Protein AF-A0A2H6H123-F1 (afdb_monomer)

Foldseek 3Di:
DDPDPPVCVQVVFAEDEDELQVLQCQAPPNPPVDVVVVVVCLSGQEYEYEYEVVRGNDPPSCVSVVVRHHYDYDDYDHADDVVNLVVCLLVVHDCCVNDPVVVSVVCVVVSCVNVPDDD

Mean predicted aligned error: 10.47 Å

pLDDT: mean 76.63, std 15.83, range [39.88, 92.31]

Structure (mmCIF, N/CA/C/O backbone):
data_AF-A0A2H6H123-F1
#
_entry.id   AF-A0A2H6H123-F1
#
loop_
_atom_site.group_PDB
_atom_site.id
_atom_site.type_symbol
_atom_site.label_atom_id
_atom_site.label_alt_id
_atom_site.label_comp_id
_atom_site.label_asym_id
_atom_site.label_entity_id
_atom_site.label_seq_id
_atom_site.pdbx_PDB_ins_code
_atom_site.Cartn_x
_atom_site.Cartn_y
_atom_site.Cartn_z
_atom_site.occupancy
_atom_site.B_iso_or_equiv
_atom_site.auth_seq_id
_atom_site.auth_comp_id
_atom_site.auth_asym_id
_atom_site.auth_atom_id
_atom_site.pdbx_PDB_model_num
ATOM 1 N N . MET A 1 1 ? -2.003 -33.545 0.160 1.00 39.88 1 MET A N 1
ATOM 2 C CA . MET A 1 1 ? -1.442 -32.505 1.049 1.00 39.88 1 MET A CA 1
ATOM 3 C C . MET A 1 1 ? -2.425 -31.338 1.046 1.00 39.88 1 MET A C 1
ATOM 5 O O . MET A 1 1 ? -2.274 -30.398 0.282 1.00 39.88 1 MET A O 1
ATOM 9 N N . GLU A 1 2 ? -3.519 -31.475 1.799 1.00 40.25 2 GLU A N 1
ATOM 10 C CA . GLU A 1 2 ? -4.603 -30.486 1.884 1.00 40.25 2 GLU A CA 1
ATOM 11 C C . GLU A 1 2 ? -4.254 -29.436 2.940 1.00 40.25 2 GLU A C 1
ATOM 13 O O . GLU A 1 2 ? -4.643 -29.512 4.107 1.00 40.25 2 GLU A O 1
ATOM 18 N N . THR A 1 3 ? -3.459 -28.448 2.553 1.00 46.06 3 THR A N 1
ATOM 19 C CA . 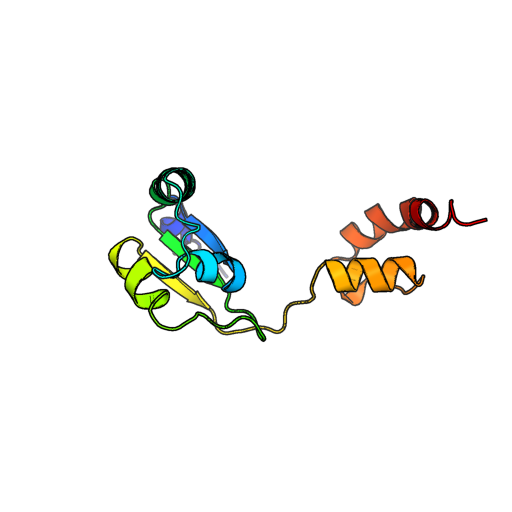THR A 1 3 ? -3.186 -27.295 3.410 1.00 46.06 3 THR A CA 1
ATOM 20 C C . THR A 1 3 ? -4.357 -26.312 3.351 1.00 46.06 3 THR A C 1
ATOM 22 O O . THR A 1 3 ? -4.422 -25.442 2.495 1.00 46.06 3 THR A O 1
ATOM 25 N N . ARG A 1 4 ? -5.282 -26.493 4.302 1.00 46.59 4 ARG A N 1
ATOM 26 C CA . ARG A 1 4 ? -6.021 -25.449 5.039 1.00 46.59 4 ARG A CA 1
ATOM 27 C C . ARG A 1 4 ? -6.631 -24.305 4.208 1.00 46.59 4 ARG A C 1
ATOM 29 O O . ARG A 1 4 ? -6.219 -23.159 4.308 1.00 46.59 4 ARG A O 1
ATOM 36 N N . LEU A 1 5 ? -7.754 -24.589 3.554 1.00 45.53 5 LEU A N 1
ATOM 37 C CA . LEU A 1 5 ? -8.750 -23.574 3.164 1.00 45.53 5 LEU A CA 1
ATOM 38 C C . LEU A 1 5 ? -9.654 -23.133 4.346 1.00 45.53 5 LEU A C 1
ATOM 40 O O . LEU A 1 5 ? -10.622 -22.408 4.152 1.00 45.53 5 LEU A O 1
ATOM 44 N N . LYS A 1 6 ? -9.364 -23.553 5.588 1.00 44.97 6 LYS A N 1
ATOM 45 C CA . LYS A 1 6 ? -10.169 -23.198 6.777 1.00 44.97 6 LYS A CA 1
ATOM 46 C C . LYS A 1 6 ? -9.949 -21.763 7.284 1.00 44.97 6 LYS A C 1
ATOM 48 O O . LYS A 1 6 ? -10.728 -21.306 8.107 1.00 44.97 6 LYS A O 1
ATOM 53 N N . ASP A 1 7 ? -8.969 -21.035 6.748 1.00 48.91 7 ASP A N 1
ATOM 54 C CA . ASP A 1 7 ? -8.736 -19.618 7.079 1.00 48.91 7 ASP A CA 1
ATOM 55 C C . ASP A 1 7 ? -9.596 -18.647 6.233 1.00 48.91 7 ASP A C 1
ATOM 57 O O . ASP A 1 7 ? -9.511 -17.428 6.383 1.00 48.91 7 ASP A O 1
ATOM 61 N N . TYR A 1 8 ? -10.453 -19.170 5.347 1.00 45.75 8 TYR A N 1
ATOM 62 C CA . TYR A 1 8 ? -11.285 -18.372 4.437 1.00 45.75 8 TYR A CA 1
ATOM 63 C C . TYR A 1 8 ? -12.572 -17.815 5.068 1.00 45.75 8 TYR A C 1
ATOM 65 O O . TYR A 1 8 ? -13.302 -17.089 4.395 1.00 45.75 8 TYR A O 1
ATOM 73 N N . ASP A 1 9 ? -12.819 -18.039 6.364 1.00 45.88 9 ASP A N 1
ATOM 74 C CA . ASP A 1 9 ? -13.887 -17.331 7.094 1.00 45.88 9 ASP A CA 1
ATOM 75 C C . ASP A 1 9 ? -13.627 -15.811 7.197 1.00 45.88 9 ASP A C 1
ATOM 77 O O . ASP A 1 9 ? -14.534 -15.038 7.501 1.00 45.88 9 ASP A O 1
ATOM 81 N N . ILE A 1 10 ? -12.418 -15.346 6.849 1.00 49.88 10 ILE A N 1
ATOM 82 C CA . ILE A 1 10 ? -12.103 -13.917 6.687 1.00 49.88 10 ILE A CA 1
ATOM 83 C C . ILE A 1 10 ? -12.885 -13.289 5.518 1.00 49.88 10 ILE A C 1
ATOM 85 O O . ILE A 1 10 ? -13.203 -12.105 5.579 1.00 49.88 10 ILE A O 1
ATOM 89 N N . LEU A 1 11 ? -13.253 -14.057 4.483 1.00 47.97 11 LEU A N 1
ATOM 90 C CA . LEU A 1 11 ? -14.010 -13.543 3.330 1.00 47.97 11 LEU A CA 1
ATOM 91 C C . LEU A 1 11 ? -15.513 -13.406 3.589 1.00 47.97 11 LEU A C 1
ATOM 93 O O . LEU A 1 11 ? -16.222 -12.820 2.772 1.00 47.97 11 LEU A O 1
ATOM 97 N N . LYS A 1 12 ? -16.014 -13.915 4.720 1.00 48.06 12 LYS A N 1
ATOM 98 C CA . LYS A 1 12 ? -17.403 -13.683 5.137 1.00 48.06 12 LYS A CA 1
ATOM 99 C C . LYS A 1 12 ? -17.634 -12.235 5.595 1.00 48.06 12 LYS A C 1
ATOM 101 O O . LYS A 1 12 ? -18.776 -11.808 5.732 1.00 48.06 12 LYS A O 1
ATOM 106 N N . TYR A 1 13 ? -16.548 -11.483 5.785 1.00 53.31 13 TYR A N 1
ATOM 107 C CA . TYR A 1 13 ? -16.522 -10.084 6.179 1.00 53.31 13 TYR A CA 1
ATOM 108 C C . TYR A 1 13 ? -15.818 -9.241 5.106 1.00 53.31 13 TYR A C 1
ATOM 110 O O . TYR A 1 13 ? -14.822 -9.664 4.521 1.00 53.31 13 TYR A O 1
ATOM 118 N N . SER A 1 14 ? -16.289 -8.017 4.865 1.00 77.00 14 SER A N 1
ATOM 119 C CA . SER A 1 14 ? -15.609 -7.060 3.989 1.00 77.00 14 SER A CA 1
ATOM 120 C C . SER A 1 14 ? -14.261 -6.666 4.609 1.00 77.00 14 SER A C 1
ATOM 122 O O . SER A 1 14 ? -14.196 -5.963 5.623 1.00 77.00 14 SER A O 1
ATOM 124 N N . ALA A 1 15 ? -13.171 -7.163 4.023 1.00 84.75 15 ALA A N 1
ATOM 125 C CA . ALA A 1 15 ? -11.807 -6.837 4.421 1.00 84.75 15 ALA A CA 1
ATOM 126 C C . ALA A 1 15 ? -11.200 -5.820 3.453 1.00 84.75 15 ALA A C 1
ATOM 128 O O . ALA A 1 15 ? -11.289 -5.989 2.236 1.00 84.75 15 ALA A O 1
ATOM 129 N N . LEU A 1 16 ? -10.552 -4.790 3.993 1.00 87.81 16 LEU A N 1
ATOM 130 C CA . LEU A 1 16 ? -9.769 -3.846 3.207 1.00 87.81 16 LEU A CA 1
ATOM 131 C C . LEU A 1 16 ? -8.278 -4.068 3.448 1.00 87.81 16 LEU A C 1
ATOM 133 O O . LEU A 1 16 ? -7.821 -4.099 4.591 1.00 87.81 16 LEU A O 1
ATOM 137 N N . ILE A 1 17 ? -7.525 -4.204 2.357 1.00 91.31 17 ILE A N 1
ATOM 138 C CA . ILE A 1 17 ? -6.071 -4.365 2.381 1.00 91.31 17 ILE A CA 1
ATOM 139 C C . ILE A 1 17 ? -5.437 -3.038 1.971 1.00 91.31 17 ILE A C 1
ATOM 141 O O . ILE A 1 17 ? -5.753 -2.511 0.905 1.00 91.31 17 ILE A O 1
ATOM 145 N N . LEU A 1 18 ? -4.537 -2.505 2.796 1.00 90.56 18 LEU A N 1
ATOM 146 C CA . LEU A 1 18 ? -3.851 -1.245 2.512 1.00 90.56 18 LEU A CA 1
ATOM 147 C C . LEU A 1 18 ? -2.429 -1.196 3.085 1.00 90.56 18 LEU A C 1
ATOM 149 O O . LEU A 1 18 ? -2.061 -1.980 3.960 1.00 90.56 18 LEU A O 1
ATOM 153 N N . GLY A 1 19 ? -1.625 -0.264 2.572 1.00 91.75 19 GLY A N 1
ATOM 154 C CA . GLY A 1 19 ? -0.312 0.062 3.128 1.00 91.75 19 GLY A CA 1
ATOM 155 C C . GLY A 1 19 ? -0.409 0.999 4.335 1.00 91.75 19 GLY A C 1
ATOM 156 O O . GLY A 1 19 ? -1.385 1.737 4.486 1.00 91.75 19 GLY A O 1
ATOM 157 N N . SER A 1 20 ? 0.611 0.996 5.194 1.00 91.75 20 SER A N 1
ATOM 158 C CA . SER A 1 20 ? 0.692 1.907 6.347 1.00 91.75 20 SER A CA 1
ATOM 159 C C . SER A 1 20 ? 0.745 3.393 5.963 1.00 91.75 20 SER A C 1
ATOM 161 O O . SER A 1 20 ? 0.278 4.233 6.725 1.00 91.75 20 SER A O 1
ATOM 163 N N . ASP A 1 21 ? 1.227 3.727 4.765 1.00 89.56 21 ASP A N 1
ATOM 164 C CA . ASP A 1 21 ? 1.168 5.072 4.181 1.00 89.56 21 ASP A CA 1
ATOM 165 C C . ASP A 1 21 ? -0.274 5.565 4.013 1.00 89.56 21 ASP A C 1
ATOM 167 O O . ASP A 1 21 ? -0.595 6.677 4.426 1.00 89.56 21 ASP A O 1
ATOM 171 N N . VAL A 1 22 ? -1.158 4.707 3.498 1.00 88.62 22 VAL A N 1
ATOM 172 C CA . VAL A 1 22 ? -2.592 5.011 3.390 1.00 88.62 22 VAL A CA 1
ATOM 173 C C . VAL A 1 22 ? -3.234 5.069 4.776 1.00 88.62 22 VAL A C 1
ATOM 175 O O . VAL A 1 22 ? -4.038 5.958 5.049 1.00 88.62 22 VAL A O 1
ATOM 178 N N . LEU A 1 23 ? -2.848 4.160 5.680 1.00 88.75 23 LEU A N 1
ATOM 179 C CA . LEU A 1 23 ? -3.372 4.137 7.047 1.00 88.75 23 LEU A CA 1
ATOM 180 C C . LEU A 1 23 ? -3.013 5.417 7.821 1.00 88.75 23 LEU A C 1
ATOM 182 O O . LEU A 1 23 ? -3.775 5.880 8.662 1.00 88.75 23 LEU A O 1
ATOM 186 N N . ASN A 1 24 ? -1.869 6.029 7.540 1.00 88.88 24 ASN A N 1
ATOM 187 C CA . ASN A 1 24 ? -1.437 7.231 8.245 1.00 88.88 24 ASN A CA 1
ATOM 188 C C . ASN A 1 24 ? -2.302 8.460 7.964 1.00 88.88 24 ASN A C 1
ATOM 190 O O . ASN A 1 24 ? -2.332 9.368 8.796 1.00 88.88 24 ASN A O 1
ATOM 194 N N . HIS A 1 25 ? -3.072 8.457 6.875 1.00 84.06 25 HIS A N 1
ATOM 195 C CA . HIS A 1 25 ? -4.091 9.477 6.649 1.00 84.06 25 HIS A CA 1
ATOM 196 C C . HIS A 1 25 ? -5.218 9.420 7.682 1.00 84.06 25 HIS A C 1
ATOM 198 O O . HIS A 1 25 ? -5.913 10.411 7.862 1.00 84.06 25 HIS A O 1
ATOM 204 N N . PHE A 1 26 ? -5.359 8.320 8.434 1.00 79.12 26 PHE A N 1
ATOM 205 C CA . PHE A 1 26 ? -6.302 8.189 9.550 1.00 79.12 26 PHE A CA 1
ATOM 206 C C . PHE A 1 26 ? -5.876 8.886 10.837 1.00 79.12 26 PHE A C 1
ATOM 208 O O . PHE A 1 26 ? -6.599 8.825 11.831 1.00 79.12 26 PHE A O 1
ATOM 215 N N . HIS A 1 27 ? -4.729 9.562 10.841 1.00 79.19 27 HIS A N 1
ATOM 216 C CA . HIS A 1 27 ? -4.261 10.240 12.035 1.00 79.19 27 HIS A CA 1
ATOM 217 C C . HIS A 1 27 ? -5.269 11.322 12.487 1.00 79.19 27 HIS A C 1
ATOM 219 O O . HIS A 1 27 ? -5.656 12.166 11.676 1.00 79.19 27 HIS A O 1
ATOM 225 N N . PRO A 1 28 ? -5.675 11.359 13.773 1.00 71.06 28 PRO A N 1
ATOM 226 C CA . PRO A 1 28 ? -6.700 12.286 14.268 1.00 71.06 28 PRO A CA 1
ATOM 227 C C . PRO A 1 28 ? -6.381 13.774 14.064 1.00 71.06 28 PRO A C 1
ATOM 229 O O . PRO A 1 28 ? -7.292 14.597 14.000 1.00 71.06 28 PRO A O 1
ATOM 232 N N . SER A 1 29 ? -5.095 14.131 13.981 1.00 73.56 29 SER A N 1
ATOM 233 C CA . SER A 1 29 ? -4.648 15.509 13.721 1.00 73.56 29 SER A CA 1
ATOM 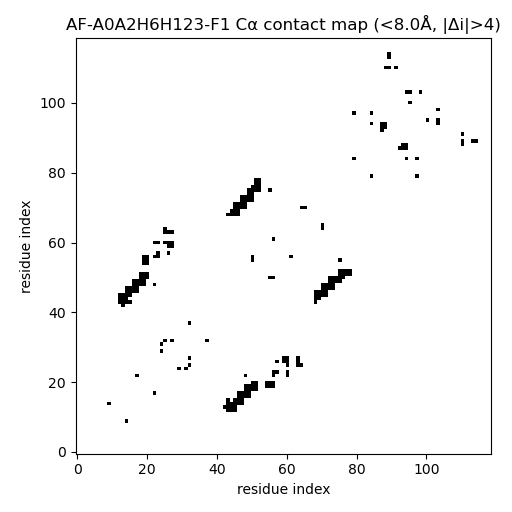234 C C . SER A 1 29 ? -4.655 15.897 12.240 1.00 73.56 29 SER A C 1
ATOM 236 O O . SER A 1 29 ? -4.598 17.088 11.925 1.00 73.56 29 SER A O 1
ATOM 238 N N . GLU A 1 30 ? -4.726 14.929 11.320 1.00 67.81 30 GLU A N 1
ATOM 239 C CA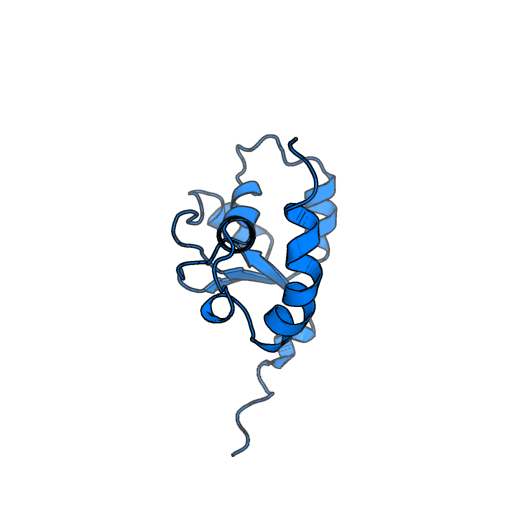 . GLU A 1 30 ? -4.852 15.241 9.903 1.00 67.81 30 GLU A CA 1
ATOM 240 C C . GLU A 1 30 ? -6.285 15.735 9.654 1.00 67.81 30 GLU A C 1
ATOM 242 O O . GLU A 1 30 ? -7.255 14.981 9.679 1.00 67.81 30 GLU A O 1
ATOM 247 N N . LYS A 1 31 ? -6.428 17.046 9.404 1.00 58.38 31 LYS A N 1
ATOM 248 C CA . LYS A 1 31 ? -7.704 17.737 9.101 1.00 58.38 31 LYS A CA 1
ATOM 249 C C . LYS A 1 31 ? -8.452 17.173 7.876 1.00 58.38 31 LYS A C 1
ATOM 251 O O . LYS A 1 31 ? -9.531 17.657 7.543 1.00 58.38 31 LYS A O 1
ATOM 256 N N . ILE A 1 32 ? -7.870 16.191 7.191 1.00 55.25 32 ILE A N 1
ATOM 257 C CA . ILE A 1 32 ? -8.330 15.604 5.930 1.00 55.25 32 ILE A CA 1
ATOM 258 C C . ILE A 1 32 ? -9.457 14.578 6.143 1.00 55.25 32 ILE A C 1
ATOM 260 O O . ILE A 1 32 ? -10.054 14.149 5.167 1.00 55.25 32 ILE A O 1
ATOM 264 N N . HIS A 1 33 ? -9.873 14.292 7.386 1.00 54.62 33 HIS A N 1
ATOM 265 C CA . HIS A 1 33 ? -11.074 13.491 7.687 1.00 54.62 33 HIS A CA 1
ATOM 266 C C . HIS A 1 33 ? -12.388 14.206 7.344 1.00 54.62 33 HIS A C 1
ATOM 268 O O . HIS A 1 33 ? -13.237 14.458 8.203 1.00 54.62 33 HIS A O 1
ATOM 274 N N . ARG A 1 34 ? -12.565 14.527 6.060 1.00 55.66 34 ARG A N 1
ATOM 275 C CA . ARG A 1 34 ? -13.849 14.848 5.450 1.00 55.66 34 ARG A CA 1
ATOM 276 C C . ARG A 1 34 ? -14.695 13.578 5.502 1.00 55.66 34 ARG A C 1
ATOM 278 O O . ARG A 1 34 ? -14.214 12.477 5.266 1.00 55.66 34 ARG A O 1
ATOM 285 N N . SER A 1 35 ? -15.963 13.743 5.845 1.00 58.47 35 SER A N 1
ATOM 286 C CA . SER A 1 35 ? -16.988 12.708 6.050 1.00 58.47 35 SER A CA 1
ATOM 287 C C . SER A 1 35 ? -16.996 11.528 5.062 1.00 58.47 35 SER A C 1
ATOM 289 O O . SER A 1 35 ? -17.434 10.445 5.438 1.00 58.47 35 SER A O 1
ATOM 291 N N . GLN A 1 36 ? -16.499 11.721 3.840 1.00 60.56 36 GLN A N 1
ATOM 292 C CA . GLN A 1 36 ? -16.481 10.734 2.758 1.00 60.56 36 GLN A CA 1
ATOM 293 C C . GLN A 1 36 ? -15.583 9.523 3.039 1.00 60.56 36 GLN A C 1
ATOM 295 O O . GLN A 1 36 ? -15.995 8.395 2.777 1.00 60.56 36 GLN A O 1
ATOM 300 N N . ASP A 1 37 ? -14.406 9.724 3.637 1.00 65.56 37 ASP A N 1
ATOM 301 C CA . ASP A 1 37 ? -13.518 8.602 3.958 1.00 65.56 37 ASP A CA 1
ATOM 302 C C . ASP A 1 37 ? -14.173 7.721 5.026 1.00 65.56 37 ASP A C 1
ATOM 304 O O . ASP A 1 37 ? -14.293 6.508 4.866 1.00 65.56 37 ASP A O 1
ATOM 308 N N . LYS A 1 38 ? -14.736 8.335 6.073 1.00 65.62 38 LYS A N 1
ATOM 309 C CA . LYS A 1 38 ? -15.464 7.608 7.126 1.00 65.62 38 LYS A CA 1
ATOM 310 C C . LYS A 1 38 ? -16.607 6.757 6.569 1.00 65.62 38 LYS A C 1
ATOM 312 O O . LYS A 1 38 ? -16.810 5.649 7.054 1.00 65.62 38 LYS A O 1
ATOM 317 N N . GLU A 1 39 ? -17.331 7.254 5.568 1.00 72.81 39 GLU A N 1
ATOM 318 C CA . GLU A 1 39 ? -18.414 6.515 4.911 1.00 72.81 39 GLU A CA 1
ATOM 319 C C . GLU A 1 39 ? -17.901 5.348 4.056 1.00 72.81 39 GLU A C 1
ATOM 321 O O . GLU A 1 39 ? -18.507 4.279 4.026 1.00 72.81 39 GLU A O 1
ATOM 326 N N . PHE A 1 40 ? -16.779 5.520 3.356 1.00 76.19 40 PHE A N 1
ATOM 327 C CA . PHE A 1 40 ? -16.185 4.433 2.583 1.00 76.19 40 PHE A CA 1
ATOM 328 C C . PHE A 1 40 ? -15.657 3.324 3.499 1.00 76.19 40 PHE A C 1
ATOM 330 O O . PHE A 1 40 ? -15.976 2.151 3.307 1.00 76.19 40 PHE A O 1
ATOM 337 N N . PHE A 1 41 ? -14.885 3.692 4.524 1.00 74.38 41 PHE A N 1
ATOM 338 C CA . PHE A 1 41 ? -14.232 2.730 5.409 1.00 74.38 41 PHE A CA 1
ATOM 339 C C . PHE A 1 41 ? -15.204 2.044 6.380 1.00 74.38 41 PHE A C 1
ATOM 341 O O . PHE A 1 41 ? -14.942 0.915 6.794 1.00 74.38 41 PHE A O 1
ATOM 348 N N . SER A 1 42 ? -16.350 2.657 6.703 1.00 75.31 42 SER A N 1
ATOM 349 C CA . SER A 1 42 ? -17.391 2.014 7.524 1.00 75.31 42 SER A CA 1
ATOM 350 C C . SER A 1 42 ? -18.037 0.798 6.851 1.00 75.31 42 SER A C 1
ATOM 352 O O . SER A 1 42 ? -18.646 -0.024 7.531 1.00 75.31 42 SER A O 1
ATOM 354 N N . LYS A 1 43 ? -17.867 0.635 5.531 1.00 81.44 43 LYS A N 1
ATOM 355 C CA . LYS A 1 43 ? -18.326 -0.547 4.782 1.00 81.44 43 LYS A CA 1
ATOM 356 C C . LYS A 1 43 ? -17.469 -1.788 5.041 1.00 81.44 43 LYS A C 1
ATOM 358 O O . LYS A 1 43 ? -17.857 -2.882 4.633 1.00 81.44 43 LYS A O 1
ATOM 363 N N . PHE A 1 44 ? -16.318 -1.631 5.694 1.00 84.12 44 PHE A N 1
ATOM 364 C CA . PHE A 1 44 ? -15.376 -2.704 5.999 1.00 84.12 44 PHE A CA 1
ATOM 365 C C . PHE A 1 44 ? -15.356 -2.989 7.497 1.00 84.12 44 PHE A C 1
ATOM 367 O O . PHE A 1 44 ? -15.366 -2.070 8.310 1.00 84.12 44 PHE A O 1
ATOM 374 N N . THR A 1 45 ? -15.302 -4.267 7.867 1.00 82.31 45 THR A N 1
ATOM 375 C CA . THR A 1 45 ? -15.200 -4.694 9.276 1.00 82.31 45 THR A CA 1
ATOM 376 C C . THR A 1 45 ? -13.758 -5.017 9.665 1.00 82.31 45 THR A C 1
ATOM 378 O O . THR A 1 45 ? -13.368 -4.846 10.820 1.00 82.31 45 THR A O 1
ATOM 381 N N . ASN A 1 46 ? -12.953 -5.463 8.695 1.00 87.12 46 ASN A N 1
ATOM 382 C CA . ASN A 1 46 ? -11.571 -5.876 8.916 1.00 87.12 46 ASN A CA 1
ATOM 383 C C . ASN A 1 46 ? -10.603 -5.022 8.097 1.00 87.12 46 ASN A C 1
ATOM 385 O O . ASN A 1 46 ? -10.843 -4.763 6.917 1.00 87.12 46 ASN A O 1
ATOM 389 N N . LEU A 1 47 ? -9.474 -4.662 8.705 1.00 89.25 47 LEU A N 1
ATOM 390 C CA . LEU A 1 47 ? -8.355 -4.011 8.031 1.00 89.25 47 LEU A CA 1
ATOM 391 C C . LEU A 1 47 ? -7.121 -4.909 8.083 1.00 89.25 47 LEU A C 1
ATOM 393 O O . LEU A 1 47 ? -6.680 -5.334 9.151 1.00 89.25 47 LEU A O 1
ATOM 397 N N . ILE A 1 48 ? -6.546 -5.168 6.915 1.00 91.06 48 ILE A N 1
ATOM 398 C CA . ILE A 1 48 ? -5.271 -5.863 6.770 1.00 91.06 48 ILE A CA 1
ATOM 399 C C . ILE A 1 48 ? -4.241 -4.829 6.337 1.00 91.06 48 ILE A C 1
ATOM 401 O O . ILE A 1 48 ? -4.279 -4.322 5.215 1.00 91.06 48 ILE A O 1
ATOM 405 N N . VAL A 1 49 ? -3.322 -4.513 7.241 1.00 91.62 49 VAL A N 1
ATOM 406 C CA . VAL A 1 49 ? -2.320 -3.472 7.031 1.00 91.62 49 VAL A CA 1
ATOM 407 C C . VAL A 1 49 ? -0.980 -4.120 6.732 1.00 91.62 49 VAL A C 1
ATOM 409 O O . VAL A 1 49 ? -0.465 -4.913 7.522 1.00 91.62 49 VAL A O 1
ATOM 412 N N . LEU A 1 50 ? -0.410 -3.762 5.586 1.00 92.31 50 LEU A N 1
ATOM 413 C CA . LEU A 1 50 ? 0.957 -4.100 5.220 1.00 92.31 50 LEU A CA 1
ATOM 414 C C . LEU A 1 50 ? 1.846 -2.914 5.586 1.00 92.31 50 LEU A C 1
ATOM 416 O O . LEU A 1 50 ? 1.787 -1.868 4.933 1.00 92.31 50 LEU A O 1
ATOM 420 N N . GLU A 1 51 ? 2.642 -3.051 6.643 1.00 91.62 51 GLU A N 1
ATOM 421 C CA . GLU A 1 51 ? 3.565 -1.986 7.012 1.00 91.62 51 GLU A CA 1
ATOM 422 C C . GLU A 1 51 ? 4.667 -1.842 5.949 1.00 91.62 51 GLU A C 1
ATOM 424 O O . GLU A 1 51 ? 5.096 -2.811 5.316 1.00 91.62 51 GLU A O 1
ATOM 429 N N . ARG A 1 52 ? 5.086 -0.603 5.698 1.00 90.12 52 ARG A N 1
ATOM 430 C CA . ARG A 1 52 ? 6.074 -0.255 4.676 1.00 90.12 52 ARG A CA 1
ATOM 431 C C . ARG A 1 52 ? 7.286 0.387 5.325 1.00 90.12 52 ARG A C 1
ATOM 433 O O . ARG A 1 52 ? 7.150 1.320 6.117 1.00 90.12 52 ARG A O 1
ATOM 440 N N . GLU A 1 53 ? 8.472 -0.071 4.941 1.00 87.12 53 GLU A N 1
ATOM 441 C CA . GLU A 1 53 ? 9.706 0.633 5.293 1.00 87.12 53 GLU A CA 1
ATOM 442 C C . GLU A 1 53 ? 9.655 2.075 4.769 1.00 87.12 53 GLU A C 1
ATOM 444 O O . GLU A 1 53 ? 9.214 2.327 3.647 1.00 87.12 53 GLU A O 1
ATOM 449 N N . GLY A 1 54 ? 10.050 3.034 5.609 1.00 85.56 54 GLY A N 1
ATOM 450 C CA . GLY A 1 54 ? 9.966 4.467 5.302 1.00 85.56 54 GLY A CA 1
ATOM 451 C C . GLY A 1 54 ? 8.583 5.103 5.502 1.00 85.56 54 GLY A C 1
ATOM 452 O O . GLY A 1 54 ? 8.470 6.323 5.425 1.00 85.56 54 GLY A O 1
ATOM 453 N N . ALA A 1 55 ? 7.543 4.320 5.807 1.00 86.88 55 ALA A N 1
ATOM 454 C CA . ALA A 1 55 ? 6.201 4.822 6.100 1.00 86.88 55 ALA A CA 1
ATOM 455 C C . ALA A 1 55 ? 5.542 4.021 7.232 1.00 86.88 55 ALA A C 1
ATOM 457 O O . ALA A 1 55 ? 4.442 3.496 7.066 1.00 86.88 55 ALA A O 1
ATOM 458 N N . LEU A 1 56 ? 6.220 3.905 8.377 1.00 90.56 56 LEU A N 1
ATOM 459 C CA . LEU A 1 56 ? 5.695 3.203 9.554 1.00 90.56 56 LEU A CA 1
ATOM 460 C C . LEU A 1 56 ? 4.377 3.817 10.037 1.00 90.56 56 LEU A C 1
ATOM 462 O O . LEU A 1 56 ? 4.092 4.991 9.779 1.00 90.56 56 LEU A O 1
ATOM 466 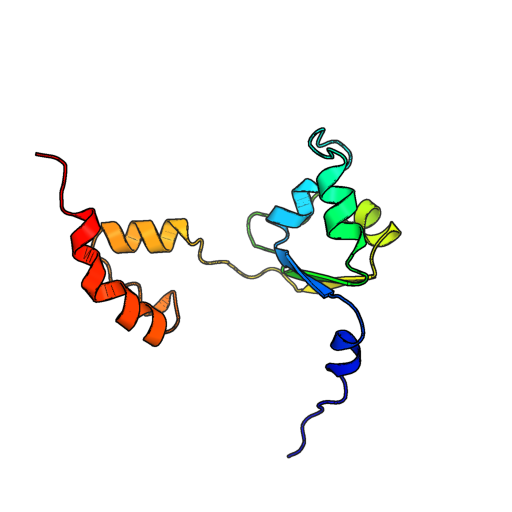N N . ILE A 1 57 ? 3.571 3.024 10.741 1.00 91.25 57 ILE A N 1
ATOM 467 C CA . ILE A 1 57 ? 2.314 3.516 11.312 1.00 91.25 57 ILE A CA 1
ATOM 468 C C . ILE A 1 57 ? 2.633 4.604 12.349 1.00 91.25 57 ILE A C 1
ATOM 470 O O . ILE A 1 57 ? 3.352 4.356 13.317 1.00 91.25 57 ILE A O 1
ATOM 474 N N . LYS A 1 58 ? 2.101 5.814 12.142 1.00 90.38 58 LYS A N 1
ATOM 475 C CA . LYS A 1 58 ? 2.274 6.955 13.047 1.00 90.38 58 LYS A CA 1
ATOM 476 C C . LYS A 1 58 ? 1.634 6.658 14.406 1.00 90.38 58 LYS A C 1
ATOM 478 O O . LYS A 1 58 ? 0.635 5.937 14.504 1.00 90.38 58 LYS A O 1
ATOM 483 N N . GLU A 1 59 ? 2.189 7.264 15.449 1.00 88.00 59 GLU A N 1
ATOM 484 C CA . GLU A 1 59 ? 1.634 7.208 16.802 1.00 88.00 59 GLU A CA 1
ATOM 485 C C . GLU A 1 59 ? 0.155 7.640 16.809 1.00 88.00 59 GLU A C 1
ATOM 487 O O . GLU A 1 59 ? -0.262 8.485 16.019 1.00 88.00 59 GLU A O 1
ATOM 492 N N . GLY A 1 60 ? -0.676 7.001 17.633 1.00 85.69 60 GLY A N 1
ATOM 493 C CA . GLY A 1 60 ? -2.108 7.303 17.738 1.00 85.69 60 GLY A CA 1
ATOM 494 C C . GLY A 1 60 ? -2.989 6.818 16.575 1.00 85.69 60 GLY A C 1
ATOM 495 O O . GLY A 1 60 ? -4.188 6.625 16.777 1.00 85.69 60 GLY A O 1
ATOM 496 N N . VAL A 1 61 ? -2.440 6.534 15.384 1.00 88.31 61 VAL A N 1
ATOM 497 C CA . VAL A 1 61 ? -3.209 5.944 14.263 1.00 88.31 61 VAL A CA 1
ATOM 498 C C . VAL A 1 61 ? -3.690 4.550 14.628 1.00 88.31 61 VAL A C 1
ATOM 500 O O . VAL A 1 61 ? -4.864 4.231 14.449 1.00 88.31 61 VAL A O 1
ATOM 503 N N . ARG A 1 62 ? -2.787 3.720 15.166 1.00 87.81 62 ARG A N 1
ATOM 504 C CA . ARG A 1 62 ? -3.100 2.341 15.558 1.00 87.81 62 ARG A CA 1
ATOM 505 C C . ARG A 1 62 ? -4.271 2.305 16.534 1.00 87.81 62 ARG A C 1
ATOM 507 O O . ARG A 1 62 ? -5.211 1.547 16.308 1.00 87.81 62 ARG A O 1
ATOM 514 N N . ASP A 1 63 ? -4.239 3.142 17.563 1.00 87.31 63 ASP A N 1
ATOM 515 C CA . ASP A 1 63 ? -5.275 3.176 18.596 1.00 87.31 63 ASP A CA 1
ATOM 516 C C . ASP A 1 63 ? -6.594 3.712 18.038 1.00 87.31 63 ASP A C 1
ATOM 518 O O . ASP A 1 63 ? -7.650 3.116 18.251 1.00 87.31 63 ASP A O 1
ATOM 522 N N . TYR A 1 64 ? -6.537 4.788 17.247 1.00 84.38 64 TYR A N 1
ATOM 523 C CA . TYR A 1 64 ? -7.715 5.375 16.611 1.00 84.38 64 TYR A CA 1
ATOM 524 C C . TYR A 1 64 ? -8.448 4.378 15.703 1.00 84.38 64 TYR A C 1
ATOM 526 O O . TYR A 1 64 ? -9.681 4.284 15.730 1.00 84.38 64 TYR A O 1
ATOM 534 N N . VAL A 1 65 ? -7.690 3.629 14.903 1.00 84.06 65 VAL A N 1
ATOM 535 C CA . VAL A 1 65 ? -8.221 2.643 13.959 1.00 84.06 65 VAL A CA 1
ATOM 536 C C . VAL A 1 65 ? -8.704 1.385 14.690 1.00 84.06 65 VAL A C 1
ATOM 538 O O . VAL A 1 65 ? -9.793 0.895 14.396 1.00 84.06 65 VAL A O 1
ATOM 541 N N . SER A 1 66 ? -7.965 0.891 15.688 1.00 85.06 66 SER A N 1
ATOM 542 C CA . SER A 1 66 ? -8.335 -0.330 16.432 1.00 85.06 66 SER A CA 1
ATOM 543 C C . SER A 1 66 ? -9.639 -0.188 17.223 1.00 85.06 66 SER A C 1
ATOM 545 O O . SER A 1 66 ? -10.306 -1.179 17.492 1.00 85.06 66 SER A O 1
ATOM 547 N N . GLN A 1 67 ? -10.050 1.038 17.565 1.00 83.50 67 GLN A N 1
ATOM 548 C CA . GLN A 1 67 ? -11.357 1.297 18.186 1.00 83.50 67 GLN A CA 1
ATOM 549 C C . GLN A 1 67 ? -12.549 1.029 17.252 1.00 83.50 67 GLN A C 1
ATOM 551 O O . GLN A 1 67 ? -13.686 0.972 17.714 1.00 83.50 67 GLN A O 1
ATOM 556 N N . ARG A 1 68 ? -12.317 0.954 15.939 1.00 79.69 6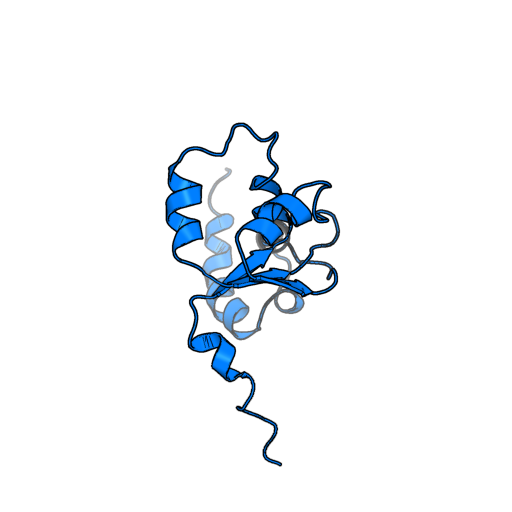8 ARG A N 1
ATOM 557 C CA . ARG A 1 68 ? -13.364 0.976 14.905 1.00 79.69 68 ARG A CA 1
ATOM 558 C C . ARG A 1 68 ? -13.336 -0.248 13.997 1.00 79.69 68 ARG A C 1
ATOM 560 O O . ARG A 1 68 ? -14.379 -0.623 13.473 1.00 79.69 68 ARG A O 1
ATOM 567 N N . TRP A 1 69 ? -12.170 -0.867 13.826 1.00 85.50 69 TRP A N 1
ATOM 568 C CA . TRP A 1 69 ? -11.976 -2.004 12.932 1.00 85.50 69 TRP A CA 1
ATOM 569 C C . TRP A 1 69 ? -11.173 -3.115 13.599 1.00 85.50 69 TRP A C 1
ATOM 571 O O . TRP A 1 69 ? -10.245 -2.854 14.365 1.00 85.50 69 TRP A O 1
ATOM 581 N N . ASN A 1 70 ? -11.476 -4.362 13.233 1.00 87.50 70 ASN A N 1
ATOM 582 C CA . ASN A 1 70 ? -10.603 -5.483 13.555 1.00 87.50 70 ASN A CA 1
ATOM 583 C C . ASN A 1 70 ? -9.361 -5.415 12.657 1.00 87.50 70 ASN A C 1
ATOM 585 O O . ASN A 1 70 ? -9.459 -5.576 11.438 1.00 87.50 70 ASN A O 1
ATOM 589 N N . MET A 1 71 ? -8.199 -5.135 13.243 1.00 88.62 71 MET A N 1
ATOM 590 C CA . MET A 1 71 ? -6.984 -4.852 12.487 1.00 88.62 71 MET A CA 1
ATOM 591 C C . MET A 1 71 ? -5.938 -5.952 12.647 1.00 88.62 71 MET A C 1
ATOM 593 O O . MET A 1 71 ? -5.582 -6.344 13.757 1.00 88.62 71 MET A O 1
ATOM 597 N N . LYS A 1 72 ? -5.371 -6.384 11.518 1.00 90.56 72 LYS A N 1
ATOM 598 C CA . LYS A 1 72 ? -4.198 -7.258 11.466 1.00 90.56 72 LYS A CA 1
ATOM 599 C C . LYS A 1 72 ? -3.055 -6.550 10.750 1.00 90.56 72 LYS A C 1
ATOM 601 O O . LYS A 1 72 ? -3.215 -6.122 9.609 1.00 90.56 72 LYS A O 1
ATOM 606 N N . ILE A 1 73 ? -1.904 -6.453 11.410 1.00 90.19 73 ILE A N 1
ATOM 607 C CA . ILE A 1 73 ? -0.711 -5.782 10.881 1.00 90.19 73 ILE A CA 1
ATOM 608 C C . ILE A 1 73 ? 0.327 -6.836 10.512 1.00 90.19 73 ILE A C 1
ATOM 610 O O . ILE A 1 73 ? 0.627 -7.729 11.306 1.00 90.19 73 ILE A O 1
ATOM 614 N N . TYR A 1 74 ? 0.872 -6.721 9.308 1.00 90.06 74 TYR A N 1
ATOM 615 C CA . TYR A 1 74 ? 1.996 -7.518 8.840 1.00 90.06 74 TYR A CA 1
ATOM 616 C C . TYR A 1 74 ? 3.287 -6.698 8.914 1.00 90.06 74 TYR A C 1
ATOM 618 O O . TYR A 1 74 ? 3.241 -5.490 8.669 1.00 90.06 74 TYR A O 1
ATOM 626 N N . PRO A 1 75 ? 4.422 -7.342 9.247 1.00 86.06 75 PRO A N 1
ATOM 627 C CA . PRO A 1 75 ? 5.688 -6.655 9.468 1.00 86.06 75 PRO A CA 1
ATOM 628 C C . PRO A 1 75 ? 6.164 -5.916 8.213 1.00 86.06 75 PRO A C 1
ATOM 630 O O . PRO A 1 75 ? 5.810 -6.320 7.095 1.00 86.06 75 PRO A O 1
ATOM 633 N N . PRO A 1 76 ? 6.989 -4.869 8.392 1.00 85.19 76 PRO A N 1
ATOM 634 C CA . PRO A 1 76 ? 7.456 -4.050 7.294 1.00 85.19 76 PRO A CA 1
ATOM 635 C C . PRO A 1 76 ? 8.230 -4.874 6.269 1.00 85.19 76 PRO A C 1
ATOM 637 O O . PRO A 1 76 ? 9.032 -5.745 6.609 1.00 85.19 76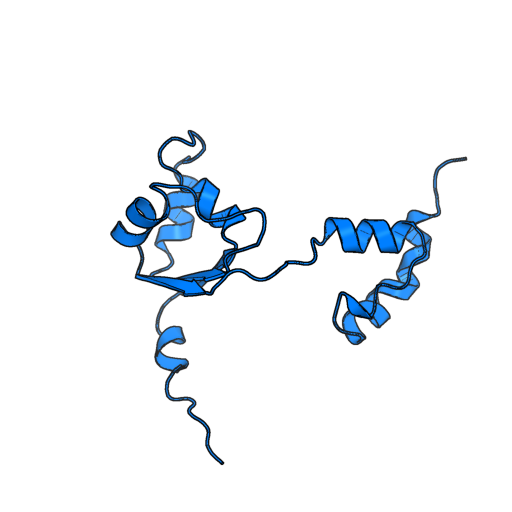 PRO A O 1
ATOM 640 N N . LYS A 1 77 ? 7.976 -4.581 4.996 1.00 80.00 77 LYS A N 1
ATOM 641 C CA . LYS A 1 77 ? 8.794 -5.038 3.871 1.00 80.00 77 LYS A CA 1
ATOM 642 C C . LYS A 1 77 ? 9.231 -3.829 3.068 1.00 80.00 77 LYS A C 1
ATOM 644 O O . LYS A 1 77 ? 8.439 -2.896 2.920 1.00 80.00 77 LYS A O 1
ATOM 649 N N . THR A 1 78 ? 10.437 -3.870 2.510 1.00 79.81 78 THR A N 1
ATOM 650 C CA . THR A 1 78 ? 10.914 -2.871 1.552 1.00 79.81 78 THR A CA 1
ATOM 651 C C . THR A 1 78 ? 10.009 -2.880 0.316 1.00 79.81 78 THR A C 1
ATOM 653 O O . THR A 1 78 ? 10.007 -3.862 -0.435 1.00 79.81 78 THR A O 1
ATOM 656 N N . PRO A 1 79 ? 9.192 -1.839 0.081 1.00 79.12 79 PRO A N 1
ATOM 657 C CA . PRO A 1 79 ? 8.346 -1.800 -1.096 1.00 79.12 79 PRO A CA 1
ATOM 658 C C . PRO A 1 79 ? 9.140 -1.254 -2.286 1.00 79.12 79 PRO A C 1
ATOM 660 O O . PRO A 1 79 ? 9.870 -0.271 -2.165 1.00 79.12 79 PRO A O 1
ATOM 663 N N . ILE A 1 80 ? 8.933 -1.821 -3.474 1.00 84.69 80 ILE A N 1
ATOM 664 C CA . ILE A 1 80 ? 9.344 -1.155 -4.713 1.00 84.69 80 ILE A CA 1
ATOM 665 C C . ILE A 1 80 ? 8.241 -0.160 -5.079 1.00 84.69 80 ILE A C 1
ATOM 667 O O . ILE A 1 80 ? 7.123 -0.545 -5.427 1.00 84.69 80 ILE A O 1
ATOM 671 N N . ALA A 1 81 ? 8.535 1.135 -4.976 1.00 86.94 81 ALA A N 1
ATOM 672 C CA . ALA A 1 81 ? 7.579 2.168 -5.348 1.00 86.94 81 ALA A CA 1
ATOM 673 C C . ALA A 1 81 ? 7.323 2.153 -6.864 1.00 86.94 81 ALA A C 1
ATOM 675 O O . ALA A 1 81 ? 8.248 2.112 -7.675 1.00 86.94 81 ALA A O 1
ATOM 676 N N . ALA A 1 82 ? 6.058 2.280 -7.268 1.00 88.00 82 ALA A N 1
ATOM 677 C CA . ALA A 1 82 ? 5.695 2.317 -8.686 1.00 88.00 82 ALA A CA 1
ATOM 678 C C . ALA A 1 82 ? 6.342 3.499 -9.439 1.00 88.00 82 ALA A C 1
ATOM 680 O O . ALA A 1 82 ? 6.581 3.412 -10.640 1.00 88.00 82 ALA A O 1
ATOM 681 N N . SER A 1 83 ? 6.649 4.603 -8.748 1.00 88.44 83 SER A N 1
ATOM 682 C CA . SER A 1 83 ? 7.417 5.723 -9.306 1.00 88.44 83 SER A CA 1
ATOM 683 C C . SER A 1 83 ? 8.844 5.324 -9.687 1.00 88.44 83 SER A C 1
ATOM 685 O O . SER A 1 83 ? 9.304 5.732 -10.748 1.00 88.44 83 SER A O 1
ATOM 687 N N . VAL A 1 84 ? 9.507 4.488 -8.882 1.00 88.75 84 VAL A N 1
ATOM 688 C CA . VAL A 1 84 ? 10.855 3.965 -9.162 1.00 88.75 84 VAL A CA 1
ATOM 689 C C . VAL A 1 84 ? 10.831 3.045 -10.379 1.00 88.75 84 VAL A C 1
ATOM 691 O O . VAL A 1 84 ? 11.674 3.175 -11.261 1.00 88.75 84 VAL A O 1
ATOM 694 N N . ILE A 1 85 ? 9.826 2.171 -10.481 1.00 88.81 85 ILE A N 1
ATOM 695 C CA . ILE A 1 85 ? 9.626 1.320 -11.663 1.00 88.81 85 ILE A CA 1
ATOM 696 C C . ILE A 1 85 ? 9.464 2.186 -12.917 1.00 88.81 85 ILE A C 1
ATOM 698 O O . ILE A 1 85 ? 10.157 1.971 -13.907 1.00 88.81 85 ILE A O 1
ATOM 702 N N . ARG A 1 86 ? 8.591 3.203 -12.868 1.00 86.44 86 ARG A N 1
ATOM 703 C CA . ARG A 1 86 ? 8.383 4.128 -13.994 1.00 86.44 86 ARG A CA 1
ATOM 704 C C . ARG A 1 86 ? 9.640 4.916 -14.350 1.00 86.44 86 ARG A C 1
ATOM 706 O O . ARG A 1 86 ? 9.861 5.169 -15.527 1.00 86.44 86 ARG A O 1
ATOM 713 N N . GLN A 1 87 ? 10.440 5.318 -13.365 1.00 87.12 87 GLN A N 1
ATOM 714 C CA . GLN A 1 87 ? 11.680 6.046 -13.616 1.00 87.12 87 GLN A CA 1
ATOM 715 C C . GLN A 1 87 ? 12.718 5.155 -14.304 1.00 87.12 87 GLN A C 1
ATOM 717 O O . GLN A 1 87 ? 13.216 5.531 -15.359 1.00 87.12 87 GLN A O 1
ATOM 722 N N . ASN A 1 88 ? 12.971 3.949 -13.781 1.00 87.44 88 ASN A N 1
ATOM 723 C CA . ASN A 1 88 ? 13.872 2.986 -14.424 1.00 87.44 88 ASN A CA 1
ATOM 724 C C . ASN A 1 88 ? 13.413 2.660 -15.851 1.00 87.44 88 ASN A C 1
ATOM 726 O O . ASN A 1 88 ? 14.218 2.635 -16.776 1.00 87.44 88 ASN A O 1
ATOM 730 N N . TYR A 1 89 ? 12.106 2.494 -16.037 1.00 83.00 89 TYR A N 1
ATOM 731 C CA . TYR A 1 89 ? 11.511 2.282 -17.348 1.00 83.00 89 TYR A CA 1
ATOM 732 C C . TYR A 1 89 ? 11.765 3.441 -18.328 1.00 83.00 89 TYR A C 1
ATOM 734 O O . TYR A 1 89 ? 12.146 3.197 -19.468 1.00 83.00 89 TYR A O 1
ATOM 742 N N . ARG A 1 90 ? 11.613 4.702 -17.893 1.00 82.19 90 ARG A N 1
ATOM 743 C CA . ARG A 1 90 ? 11.912 5.899 -18.713 1.00 82.19 90 ARG A CA 1
ATOM 744 C C . ARG A 1 90 ? 13.390 6.035 -19.069 1.00 82.19 90 ARG A C 1
ATOM 746 O O . ARG A 1 90 ? 13.720 6.609 -20.098 1.00 82.19 90 ARG A O 1
ATOM 753 N N . GLU A 1 91 ? 14.266 5.523 -18.215 1.00 84.81 91 GLU A N 1
ATOM 754 C CA . GLU A 1 91 ? 15.713 5.480 -18.439 1.00 84.81 91 GLU A CA 1
ATOM 755 C C . GLU A 1 91 ? 16.136 4.312 -19.350 1.00 84.81 91 GLU A C 1
ATOM 757 O O . GLU A 1 91 ? 17.328 4.087 -19.539 1.00 84.81 91 GLU A O 1
ATOM 762 N N . GLY A 1 92 ? 15.181 3.551 -19.899 1.00 79.94 92 GLY A N 1
ATOM 763 C CA . GLY A 1 92 ? 15.453 2.401 -20.762 1.00 79.94 92 GLY A CA 1
ATOM 764 C C . GLY A 1 92 ? 15.997 1.179 -20.017 1.00 79.94 92 GLY A C 1
ATOM 765 O O . GLY A 1 92 ? 16.527 0.265 -20.646 1.00 79.94 92 GLY A O 1
ATOM 766 N N . LYS A 1 93 ? 15.889 1.140 -18.682 1.00 84.56 93 LYS A N 1
ATOM 767 C CA . LYS A 1 93 ? 16.345 0.005 -17.870 1.00 84.56 93 LYS A CA 1
ATOM 768 C C . LYS A 1 93 ? 15.304 -1.108 -17.862 1.00 84.56 93 LYS A C 1
ATOM 770 O O . LYS A 1 93 ? 14.096 -0.869 -17.814 1.00 84.56 93 LYS A O 1
ATOM 775 N N . GLU A 1 94 ? 15.787 -2.343 -17.822 1.00 83.94 94 GLU A N 1
ATOM 776 C CA . GLU A 1 94 ? 14.937 -3.512 -17.637 1.00 83.94 94 GLU A CA 1
ATOM 777 C C . GLU A 1 94 ? 14.402 -3.576 -16.194 1.00 83.94 94 GLU A C 1
ATOM 779 O O . GLU A 1 94 ? 15.163 -3.541 -15.226 1.00 83.94 94 GLU A O 1
ATOM 784 N N . VAL A 1 95 ? 13.079 -3.693 -16.045 1.00 87.31 95 VAL A N 1
ATOM 785 C CA . VAL A 1 95 ? 12.382 -3.734 -14.741 1.00 87.31 95 VAL A CA 1
ATOM 786 C C . VAL A 1 95 ? 11.661 -5.066 -14.489 1.00 87.31 95 VAL A C 1
ATOM 788 O O . VAL A 1 95 ? 10.829 -5.160 -13.588 1.00 87.31 95 VAL A O 1
ATOM 791 N N . SER A 1 96 ? 11.991 -6.112 -15.253 1.00 84.44 96 SER A N 1
ATOM 792 C CA . SER A 1 96 ? 11.411 -7.466 -15.158 1.00 84.44 96 SER A CA 1
ATOM 793 C C . SER A 1 96 ? 11.600 -8.129 -13.786 1.00 84.44 96 SER A C 1
ATOM 795 O O . SER A 1 96 ? 10.801 -8.966 -13.391 1.00 84.44 96 SER A O 1
ATOM 797 N N . HIS A 1 97 ? 12.618 -7.722 -13.024 1.00 87.50 97 HIS A N 1
ATOM 798 C CA . HIS A 1 97 ? 12.871 -8.183 -11.654 1.00 87.50 97 HIS A CA 1
ATOM 799 C C . HIS A 1 97 ? 12.059 -7.419 -10.590 1.00 87.50 97 HIS A C 1
ATOM 801 O O . HIS A 1 97 ? 12.038 -7.815 -9.427 1.00 87.50 97 HIS A O 1
ATOM 807 N N . MET A 1 98 ? 11.406 -6.312 -10.965 1.00 88.56 98 MET A N 1
ATOM 808 C CA . MET A 1 98 ? 10.623 -5.454 -10.064 1.00 88.56 98 MET 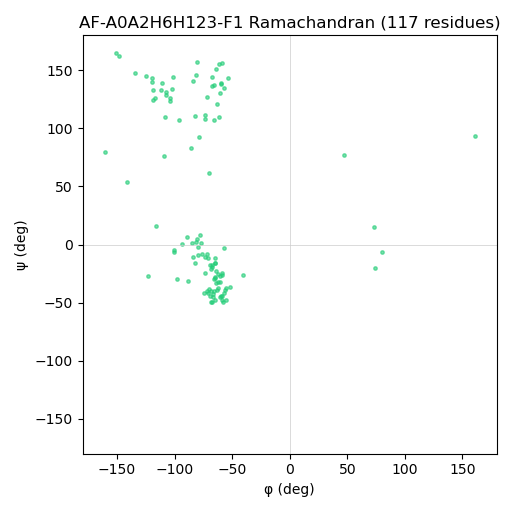A CA 1
ATOM 809 C C . MET A 1 98 ? 9.111 -5.706 -10.150 1.00 88.56 98 MET A C 1
ATOM 811 O O . MET A 1 98 ? 8.339 -5.124 -9.388 1.00 88.56 98 MET A O 1
ATOM 815 N N . MET A 1 99 ? 8.671 -6.538 -11.093 1.00 87.19 99 MET A N 1
ATOM 816 C CA . MET A 1 99 ? 7.270 -6.877 -11.338 1.00 87.19 99 MET A CA 1
ATOM 817 C C . MET A 1 99 ? 7.166 -8.293 -11.914 1.00 87.19 99 MET A C 1
ATOM 819 O O . MET A 1 99 ? 8.164 -8.826 -12.383 1.00 87.19 99 MET A O 1
ATOM 823 N N . PRO A 1 100 ? 5.982 -8.922 -11.936 1.00 88.19 100 PRO A N 1
ATOM 824 C CA . PRO A 1 100 ? 5.830 -10.209 -12.608 1.00 88.19 100 PRO A CA 1
ATOM 825 C C . PRO A 1 100 ? 6.177 -10.128 -14.107 1.00 88.19 100 PRO A C 1
ATOM 827 O O . PRO A 1 100 ? 5.748 -9.193 -14.785 1.00 88.19 100 PRO A O 1
ATOM 830 N N . CYS A 1 101 ? 6.883 -11.129 -14.648 1.00 85.56 101 CYS A N 1
ATOM 831 C CA . CYS A 1 101 ? 7.361 -11.122 -16.042 1.00 85.56 101 CYS A CA 1
ATOM 832 C C . CYS A 1 101 ? 6.242 -10.904 -17.072 1.00 85.56 101 CYS A C 1
ATOM 834 O O . CYS A 1 101 ? 6.425 -10.161 -18.028 1.00 85.56 101 CYS A O 1
ATOM 836 N N . TYR A 1 102 ? 5.054 -11.471 -16.846 1.00 88.25 102 TYR A N 1
ATOM 837 C CA . TYR A 1 102 ? 3.916 -11.281 -17.752 1.00 88.25 102 TYR A CA 1
ATOM 838 C C . TYR A 1 102 ? 3.412 -9.825 -17.783 1.00 88.25 102 TYR A C 1
ATOM 840 O O . TYR A 1 102 ? 2.900 -9.373 -18.803 1.00 88.25 102 TYR A O 1
ATOM 848 N N . VAL A 1 103 ? 3.561 -9.074 -16.681 1.00 88.31 103 VAL A N 1
ATOM 849 C CA . VAL A 1 103 ? 3.246 -7.635 -16.641 1.00 88.31 103 VAL A CA 1
ATOM 850 C C . VAL A 1 103 ? 4.290 -6.870 -17.444 1.00 88.31 103 VAL A C 1
ATOM 852 O O . VAL A 1 103 ? 3.932 -5.987 -18.218 1.00 88.31 103 VAL A O 1
ATOM 855 N N . TRP A 1 104 ? 5.565 -7.242 -17.303 1.00 86.19 104 TRP A N 1
ATOM 856 C CA . TRP A 1 104 ? 6.651 -6.661 -18.088 1.00 86.19 104 TRP A CA 1
ATOM 857 C C . TRP A 1 104 ? 6.444 -6.866 -19.592 1.00 86.19 104 TRP A C 1
ATOM 859 O O . TRP A 1 104 ? 6.507 -5.906 -20.359 1.00 86.19 104 TRP A O 1
ATOM 869 N N . ASP A 1 105 ? 6.124 -8.090 -20.007 1.00 85.88 105 ASP A N 1
ATOM 870 C CA . ASP A 1 105 ? 5.880 -8.427 -21.410 1.00 85.88 105 ASP A CA 1
ATOM 871 C C . ASP A 1 105 ? 4.709 -7.653 -22.018 1.00 85.88 105 ASP A C 1
ATOM 873 O O . ASP A 1 105 ? 4.751 -7.316 -23.202 1.00 85.88 105 ASP A O 1
ATOM 877 N N . LEU A 1 106 ? 3.700 -7.332 -21.204 1.00 86.81 106 LEU A N 1
ATOM 878 C CA . LEU A 1 106 ? 2.562 -6.518 -21.611 1.00 86.81 106 LEU A CA 1
ATOM 879 C C . LEU A 1 106 ? 2.941 -5.042 -21.792 1.00 86.81 106 LEU A C 1
ATOM 881 O O . LEU A 1 106 ? 2.475 -4.407 -22.733 1.00 86.81 106 LEU A O 1
ATOM 885 N N . ILE A 1 107 ? 3.777 -4.479 -20.914 1.00 83.56 107 ILE A N 1
ATOM 886 C CA . ILE A 1 107 ? 4.089 -3.042 -20.956 1.00 83.56 107 ILE A CA 1
ATOM 887 C C . ILE A 1 107 ? 5.269 -2.698 -21.868 1.00 83.56 107 ILE A C 1
ATOM 889 O O . ILE A 1 107 ? 5.252 -1.628 -22.471 1.00 83.56 107 ILE A O 1
ATOM 893 N N . LYS A 1 108 ? 6.262 -3.586 -22.028 1.00 80.25 108 LYS A N 1
ATOM 894 C CA . LYS A 1 108 ? 7.493 -3.313 -22.793 1.00 80.25 108 LYS A CA 1
ATOM 895 C C . LYS A 1 108 ? 7.271 -2.781 -24.223 1.00 80.25 108 LYS A C 1
ATOM 897 O O . LYS A 1 108 ? 8.029 -1.894 -24.613 1.00 80.25 108 LYS A O 1
ATOM 902 N N . PRO A 1 109 ? 6.256 -3.209 -25.014 1.00 81.25 109 PRO A N 1
ATOM 903 C CA . PRO A 1 109 ? 6.064 -2.682 -26.371 1.00 81.25 109 PRO A CA 1
ATOM 904 C C . PRO A 1 109 ? 5.625 -1.211 -26.365 1.00 81.25 109 PRO A C 1
ATOM 906 O O . PRO A 1 109 ? 5.813 -0.493 -27.343 1.00 81.25 109 PRO A O 1
ATOM 909 N N . HIS A 1 110 ? 5.067 -0.750 -25.245 1.00 75.00 110 HIS A N 1
ATOM 910 C CA . HIS A 1 110 ? 4.612 0.617 -25.029 1.00 75.00 110 HIS A CA 1
ATOM 911 C C . HIS A 1 110 ? 5.713 1.530 -24.458 1.00 75.00 110 HIS A C 1
ATOM 913 O O . HIS A 1 110 ? 5.439 2.683 -24.130 1.00 75.00 110 HIS A O 1
ATOM 919 N N . ALA A 1 111 ? 6.962 1.058 -24.337 1.00 64.19 111 ALA A N 1
ATOM 920 C CA . ALA A 1 111 ? 8.077 1.833 -23.772 1.00 64.19 111 ALA A CA 1
ATOM 921 C C . ALA A 1 111 ? 8.435 3.062 -24.604 1.00 64.19 111 ALA A C 1
ATOM 923 O O . ALA A 1 111 ? 8.727 4.126 -24.061 1.00 64.19 111 ALA A O 1
ATOM 924 N N . ASN A 1 112 ? 8.272 2.956 -25.921 1.00 58.69 112 ASN A N 1
ATOM 925 C CA . ASN A 1 112 ? 8.555 4.038 -26.859 1.00 58.69 112 ASN A CA 1
ATOM 926 C C . ASN A 1 112 ? 7.527 5.190 -26.811 1.00 58.69 112 ASN A C 1
ATOM 928 O O . ASN A 1 112 ? 7.771 6.236 -27.409 1.00 58.69 112 ASN A O 1
ATOM 932 N N . LEU A 1 113 ? 6.413 5.054 -26.072 1.00 55.34 113 LEU A N 1
ATOM 933 C CA . LEU A 1 113 ? 5.441 6.144 -25.878 1.00 55.34 113 LEU A CA 1
ATOM 934 C C . LEU A 1 113 ? 5.983 7.290 -25.006 1.00 55.34 113 LEU A C 1
ATOM 936 O O . LEU A 1 113 ? 5.432 8.383 -25.042 1.00 55.34 113 LEU A O 1
ATOM 940 N N . PHE A 1 114 ? 7.055 7.070 -24.237 1.00 51.53 114 PHE A N 1
ATOM 941 C CA . PHE A 1 114 ? 7.660 8.107 -23.387 1.00 51.53 114 PHE A CA 1
ATOM 942 C C . PHE A 1 114 ? 8.914 8.754 -23.996 1.00 51.53 114 PHE A C 1
ATOM 944 O O . PHE A 1 114 ? 9.424 9.717 -23.430 1.00 51.53 114 PHE A O 1
ATOM 951 N N . HIS A 1 115 ? 9.389 8.265 -25.148 1.00 51.12 115 HIS A N 1
ATOM 952 C CA . HIS A 1 115 ? 10.516 8.851 -25.889 1.00 51.12 115 HIS A CA 1
ATOM 953 C C . HIS A 1 115 ? 10.085 9.851 -26.977 1.00 51.12 115 HIS A C 1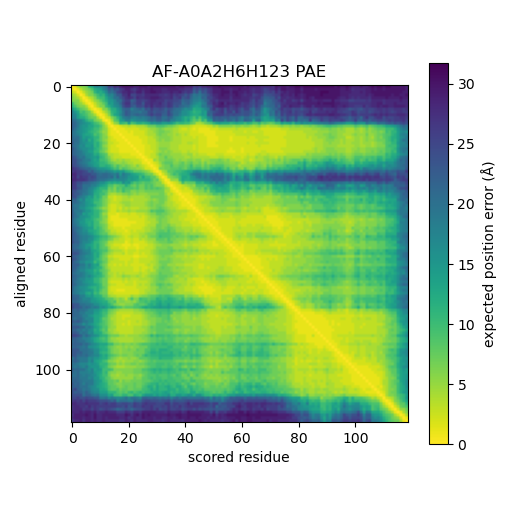
ATOM 955 O O . HIS A 1 115 ? 10.932 10.424 -27.655 1.00 51.12 115 HIS A O 1
ATOM 961 N N . THR A 1 116 ? 8.785 10.106 -27.141 1.00 45.38 116 THR A N 1
ATOM 962 C CA . THR A 1 116 ? 8.246 11.055 -28.127 1.00 45.38 116 THR A CA 1
ATOM 963 C C . THR A 1 116 ? 7.689 12.300 -27.447 1.00 45.38 116 THR A C 1
ATOM 965 O O . THR A 1 116 ? 6.483 12.425 -27.306 1.00 45.38 116 THR A O 1
ATOM 968 N N . THR A 1 117 ? 8.565 13.205 -26.996 1.00 48.00 117 THR A N 1
ATOM 969 C CA . THR A 1 117 ? 8.437 14.687 -27.062 1.00 48.00 117 THR A CA 1
ATOM 970 C C . THR A 1 117 ? 9.375 15.348 -26.056 1.00 48.00 117 THR A C 1
ATOM 972 O O . THR A 1 117 ? 8.998 15.534 -24.912 1.00 48.00 117 THR A O 1
ATOM 975 N N . PHE A 1 118 ? 10.576 15.717 -26.502 1.00 44.31 118 PHE A N 1
ATOM 976 C CA . PHE A 1 118 ? 11.258 16.978 -26.174 1.00 44.31 118 PHE A CA 1
ATOM 977 C C . PHE A 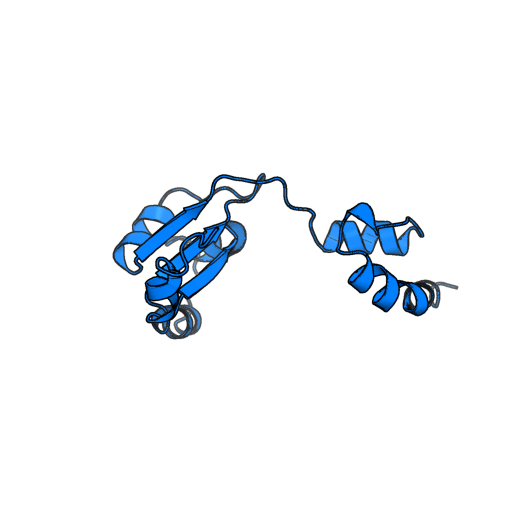1 118 ? 12.330 17.170 -27.260 1.00 44.31 118 PHE A C 1
ATOM 979 O O . PHE A 1 118 ? 13.487 16.795 -27.079 1.00 44.31 118 PHE A O 1
ATOM 986 N N . HIS A 1 119 ? 11.899 17.652 -28.427 1.00 40.47 119 HIS A N 1
ATOM 987 C CA . HIS A 1 119 ? 12.768 18.339 -29.382 1.00 40.47 119 HIS A CA 1
ATOM 988 C C . HIS A 1 119 ? 12.483 19.831 -29.267 1.00 40.47 119 HIS A C 1
ATOM 990 O O . HIS A 1 119 ? 11.282 20.166 -29.141 1.00 40.47 119 HIS A O 1
#

Nearest PDB structures (foldseek):
  4kzp-assembly2_B  TM=5.261E-01  e=5.380E-01  Mycolicibacterium smegmatis MC2 155
  4kzp-assembly2_C  TM=5.006E-01  e=7.994E-01  Mycolicibacterium smegmatis MC2 155
  8t64-assembly1_B  TM=4.276E-01  e=7.994E-01  Nitrosococcus halophilus Nc 4
  7d45-assembly1_E  TM=3.884E-01  e=8.055E+00  Homo sapiens
  3fks-assembly1_G  TM=3.059E-01  e=5.791E+00  Saccharomyces cerevisiae

Secondary structure (DSSP, 8-state):
----GGGGGGGGS-EEEEEHHHHGGG-TT-TT--HHHHHHHTT-SEEEEEEETTBPPPTTHHHHHHTTSEEEEEEEE----HHHHHHHHHTT---TTSS-HHHHHHHGGGGGGGSS---

Sequence (119 aa):
METRLKDYDILKYSALILGSDVLNHFHPSEKIHRSQDKEFFSKFTNLIVLEREGALIKEGVRDYVSQRWNMKIYPPKTPIAASVIRQNYREGKEVSHMMPCYVWDLIKPHANLFHTTFH

Solvent-accessible surface area (backbone atoms only — not comparable to full-atom values): 7381 Å² total; per-residue (Å²): 137,87,82,70,78,77,73,55,71,61,70,81,42,50,64,44,78,44,45,19,61,66,51,44,62,61,24,87,83,48,86,75,76,50,71,65,57,60,60,61,55,66,70,33,55,32,36,40,34,40,31,29,61,98,29,64,72,47,85,66,23,63,61,61,47,55,77,74,30,54,70,47,80,43,78,67,44,85,71,83,53,69,66,58,55,54,48,41,48,74,70,73,44,88,56,51,91,80,46,60,56,73,58,39,66,67,48,58,82,58,56,66,70,78,75,73,81,88,129

Radius of gyration: 19.18 Å; Cα contacts (8 Å, |Δi|>4): 123; chains: 1; bounding box: 35×51×48 Å